Protein AF-A0A519L5D9-F1 (afdb_monomer_lite)

Sequence (107 aa):
MPADHPLDRPVWNALNSRQAGLAIREGGVVRFDPACATFAAAGPDARPRDWATLAKATGRVALFEADAVVPDGLVEVDRIDCLQMTATEIRAGGRSVAFEALTDADG

Foldseek 3Di:
DPPPDCQQQVQVNCCVPPNVVQWDFFFQKIDGQLVVDQEIDGDPRDDLVSVVVCCVVRNHHDYDHNDDDQRPPDDDPDDDDDDDDDCPDDDDPPDDDDDDDDDPVND

Radius of gyration: 17.53 Å; chains: 1; bounding box: 35×44×40 Å

Structure (mmCIF, N/CA/C/O backbone):
data_AF-A0A519L5D9-F1
#
_entry.id   AF-A0A519L5D9-F1
#
loop_
_atom_site.group_PDB
_atom_site.id
_atom_site.type_symbol
_atom_site.label_atom_id
_atom_site.label_alt_id
_atom_site.label_comp_id
_atom_site.label_asym_id
_atom_site.label_entity_id
_atom_site.label_seq_id
_atom_site.pdbx_PDB_ins_code
_atom_site.Cartn_x
_atom_site.Cartn_y
_atom_site.Cartn_z
_atom_site.occupancy
_atom_site.B_iso_or_equiv
_atom_site.auth_seq_id
_atom_site.auth_comp_id
_atom_site.auth_asym_id
_atom_site.auth_atom_id
_atom_site.pdbx_PDB_model_num
ATOM 1 N N . MET A 1 1 ? 9.567 14.233 4.030 1.00 43.41 1 MET A N 1
ATOM 2 C CA . MET A 1 1 ? 9.721 14.829 2.685 1.00 43.41 1 MET A CA 1
ATOM 3 C C . MET A 1 1 ? 8.473 14.466 1.890 1.00 43.41 1 MET A C 1
ATOM 5 O O . MET A 1 1 ? 7.915 13.416 2.200 1.00 43.41 1 MET A O 1
ATOM 9 N N . PRO A 1 2 ? 7.960 15.288 0.956 1.00 49.97 2 PRO A N 1
ATOM 10 C CA . PRO A 1 2 ? 6.972 14.766 0.017 1.00 49.97 2 PRO A CA 1
ATOM 11 C C . PRO A 1 2 ? 7.600 13.590 -0.747 1.00 49.97 2 PRO A C 1
ATOM 13 O O . PRO A 1 2 ? 8.817 13.530 -0.884 1.00 49.97 2 PRO A O 1
ATOM 16 N N . ALA A 1 3 ? 6.786 12.628 -1.175 1.00 60.50 3 ALA A N 1
ATOM 17 C CA . ALA A 1 3 ? 7.258 11.527 -2.007 1.00 60.50 3 ALA A CA 1
ATOM 18 C C . ALA A 1 3 ? 7.744 12.097 -3.346 1.00 60.50 3 ALA A C 1
ATOM 20 O O . ALA A 1 3 ? 6.922 12.530 -4.158 1.00 60.50 3 ALA A O 1
ATOM 21 N N . ASP A 1 4 ? 9.059 12.143 -3.544 1.00 79.38 4 ASP A N 1
ATOM 22 C CA . ASP A 1 4 ? 9.674 12.748 -4.726 1.00 79.38 4 ASP A CA 1
ATOM 23 C C . ASP A 1 4 ? 9.544 11.819 -5.947 1.00 79.38 4 ASP A C 1
ATOM 25 O O . ASP A 1 4 ? 9.505 12.287 -7.088 1.00 79.38 4 ASP A O 1
ATOM 29 N N . HIS A 1 5 ? 9.396 10.505 -5.727 1.00 88.81 5 HIS A N 1
ATOM 30 C CA . HIS A 1 5 ? 9.215 9.504 -6.774 1.00 88.81 5 HIS A CA 1
ATOM 31 C C . HIS A 1 5 ? 7.922 8.675 -6.586 1.00 88.81 5 HIS A C 1
ATOM 33 O O . HIS A 1 5 ? 7.584 8.280 -5.468 1.00 88.81 5 HIS A O 1
ATOM 39 N N . PRO A 1 6 ? 7.194 8.294 -7.663 1.00 91.12 6 PRO A N 1
ATOM 40 C CA . PRO A 1 6 ? 5.986 7.466 -7.545 1.00 91.12 6 PRO A CA 1
ATOM 41 C C . PRO A 1 6 ? 6.189 6.112 -6.845 1.00 91.12 6 PRO A C 1
ATOM 43 O O . PRO A 1 6 ? 5.241 5.539 -6.308 1.00 91.12 6 PRO A O 1
ATOM 46 N N . LEU A 1 7 ? 7.415 5.591 -6.845 1.00 93.50 7 LEU A N 1
ATOM 47 C CA . LEU A 1 7 ? 7.755 4.356 -6.134 1.00 93.50 7 LEU A CA 1
ATOM 48 C C . LEU A 1 7 ? 8.107 4.567 -4.654 1.00 93.50 7 LEU A C 1
ATOM 50 O O . LEU A 1 7 ? 8.384 3.591 -3.979 1.00 93.50 7 LEU A O 1
ATOM 54 N N . ASP A 1 8 ? 8.061 5.782 -4.112 1.00 92.75 8 ASP A N 1
ATOM 55 C CA . ASP A 1 8 ? 8.205 5.976 -2.659 1.00 92.75 8 ASP A CA 1
ATOM 56 C C . ASP A 1 8 ? 6.907 5.602 -1.925 1.00 92.75 8 ASP A C 1
ATOM 58 O O . ASP A 1 8 ? 6.920 5.210 -0.758 1.00 92.75 8 ASP A O 1
ATOM 62 N N . ARG A 1 9 ? 5.775 5.690 -2.643 1.00 94.25 9 ARG A N 1
ATOM 63 C CA . ARG A 1 9 ? 4.428 5.312 -2.183 1.00 94.25 9 ARG A CA 1
ATOM 64 C C . ARG A 1 9 ? 3.712 4.451 -3.231 1.00 94.25 9 ARG A C 1
ATOM 66 O O . ARG A 1 9 ? 2.659 4.839 -3.747 1.00 94.25 9 ARG A O 1
ATOM 73 N N . PRO A 1 10 ? 4.277 3.293 -3.604 1.00 95.69 10 PRO A N 1
ATOM 74 C CA . PRO A 1 10 ? 3.830 2.535 -4.767 1.00 95.69 10 PRO A CA 1
ATOM 75 C C . PRO A 1 10 ? 2.399 2.019 -4.597 1.00 95.69 10 PRO A C 1
ATOM 77 O O . PRO A 1 10 ? 1.614 2.096 -5.538 1.00 95.69 10 PRO A O 1
ATOM 80 N N . VAL A 1 11 ? 2.020 1.578 -3.392 1.00 96.88 11 VAL A N 1
ATOM 81 C CA . VAL A 1 11 ? 0.655 1.111 -3.089 1.00 96.88 11 VAL A CA 1
ATOM 82 C C . VAL A 1 11 ? -0.356 2.248 -3.240 1.00 96.88 11 VAL A C 1
ATOM 84 O O . VAL A 1 11 ? -1.368 2.093 -3.926 1.00 96.88 11 VAL A O 1
ATOM 87 N N . TRP A 1 12 ? -0.057 3.416 -2.661 1.00 96.31 12 TRP A N 1
ATOM 88 C CA . TRP A 1 12 ? -0.895 4.609 -2.791 1.00 96.31 12 TRP A CA 1
ATOM 89 C C . TRP A 1 12 ? -1.078 5.006 -4.256 1.00 96.31 12 TRP A C 1
ATOM 91 O O . TRP A 1 12 ? -2.202 5.221 -4.713 1.00 96.31 12 TRP A O 1
ATOM 1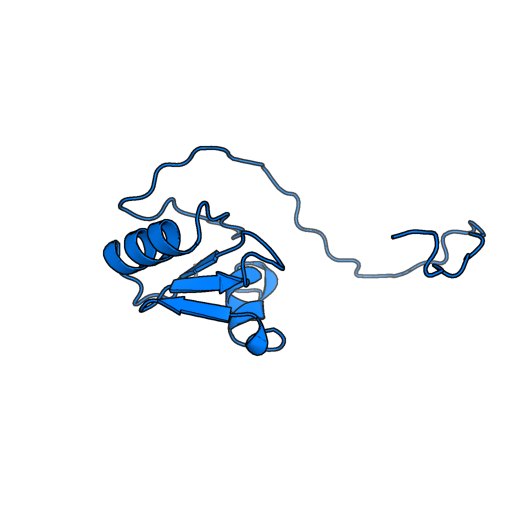01 N N . ASN A 1 13 ? 0.020 5.076 -5.007 1.00 96.31 13 ASN A N 1
ATOM 102 C CA . ASN A 1 13 ? -0.002 5.527 -6.391 1.00 96.31 13 ASN A CA 1
ATOM 103 C C . ASN A 1 13 ? -0.683 4.515 -7.317 1.00 96.31 13 ASN A C 1
ATOM 105 O O . ASN A 1 13 ? -1.428 4.919 -8.207 1.00 96.31 13 ASN A O 1
ATOM 109 N N . ALA A 1 14 ? -0.509 3.212 -7.095 1.00 97.25 14 ALA A N 1
ATOM 110 C CA . ALA A 1 14 ? -1.188 2.169 -7.855 1.00 97.25 14 ALA A CA 1
ATOM 111 C C . ALA A 1 14 ? -2.717 2.234 -7.685 1.00 97.25 14 ALA A C 1
ATOM 113 O O . ALA A 1 14 ? -3.448 2.335 -8.677 1.00 97.25 14 ALA A O 1
ATOM 114 N N . LEU A 1 15 ? -3.191 2.254 -6.434 1.00 97.94 15 LEU A N 1
ATOM 115 C CA . LEU A 1 15 ? -4.617 2.213 -6.082 1.00 97.94 15 LEU A CA 1
ATOM 116 C C . LEU A 1 15 ? -5.359 3.536 -6.315 1.00 97.94 15 LEU A C 1
ATOM 118 O O . LEU A 1 15 ? -6.589 3.569 -6.298 1.00 97.94 15 LEU A O 1
ATOM 122 N N . ASN A 1 16 ? -4.635 4.629 -6.559 1.00 96.81 16 ASN A N 1
ATOM 123 C CA . ASN A 1 16 ? -5.205 5.906 -6.990 1.00 96.81 16 ASN A CA 1
ATOM 124 C C . ASN A 1 16 ? -4.957 6.209 -8.480 1.00 96.81 16 ASN A C 1
ATOM 126 O O . ASN A 1 16 ? -5.294 7.298 -8.936 1.00 96.81 16 ASN A O 1
ATOM 130 N N . SER A 1 17 ? -4.398 5.266 -9.250 1.00 96.56 17 SER A N 1
ATOM 131 C CA . SER A 1 17 ? -4.199 5.415 -10.698 1.00 96.56 17 SER A CA 1
ATOM 132 C C . SER A 1 17 ? -4.609 4.154 -11.475 1.00 96.56 17 SER A C 1
ATOM 134 O O . SER A 1 17 ? -5.777 3.773 -11.471 1.00 96.56 17 SER A O 1
ATOM 136 N N . ARG A 1 18 ? -3.671 3.492 -12.162 1.00 97.19 18 ARG A N 1
ATOM 137 C CA . ARG A 1 18 ? -3.913 2.392 -13.110 1.00 97.19 18 ARG A CA 1
ATOM 138 C C . ARG A 1 18 ? -4.587 1.171 -12.482 1.00 97.19 18 ARG A C 1
ATOM 140 O O . ARG A 1 18 ? -5.222 0.412 -13.201 1.00 97.19 18 ARG A O 1
ATOM 147 N N . GLN A 1 19 ? -4.452 0.980 -11.172 1.00 97.81 19 GLN A N 1
ATOM 148 C CA . GLN A 1 19 ? -5.038 -0.142 -10.435 1.00 97.81 19 GLN A CA 1
ATOM 149 C C . GLN A 1 19 ? -6.169 0.303 -9.496 1.00 97.81 19 GLN A C 1
ATOM 151 O O . GLN A 1 19 ? -6.527 -0.421 -8.573 1.00 97.81 19 GLN A O 1
ATOM 156 N N . ALA A 1 20 ? -6.778 1.470 -9.736 1.00 98.00 20 ALA A N 1
ATOM 157 C CA . ALA A 1 20 ? -7.878 1.972 -8.911 1.00 98.00 20 ALA A CA 1
ATOM 158 C C . ALA A 1 20 ? -9.097 1.033 -8.860 1.00 98.00 20 ALA A C 1
ATOM 160 O O . ALA A 1 20 ? -9.800 1.014 -7.854 1.00 98.00 20 ALA A O 1
ATOM 161 N N . GLY A 1 21 ? -9.318 0.217 -9.898 1.00 97.75 21 GLY A N 1
ATOM 162 C CA . GLY A 1 21 ? -10.377 -0.801 -9.914 1.00 97.75 21 GLY A CA 1
ATOM 163 C C . GLY A 1 21 ? -10.174 -1.951 -8.919 1.00 97.75 21 GLY A C 1
ATOM 164 O O . GLY A 1 21 ? -11.112 -2.696 -8.674 1.00 97.75 21 GLY A O 1
ATOM 165 N N . LEU A 1 22 ? -8.978 -2.084 -8.333 1.00 97.94 22 LEU A N 1
ATOM 166 C CA . LEU A 1 22 ? -8.659 -3.082 -7.306 1.00 97.94 22 LEU A CA 1
ATOM 167 C C . LEU A 1 22 ? -8.755 -2.512 -5.882 1.00 97.94 22 LEU A C 1
ATOM 169 O O . LEU A 1 22 ? -8.404 -3.199 -4.925 1.00 97.94 22 LEU A O 1
ATOM 173 N N . ALA A 1 23 ? -9.149 -1.243 -5.729 1.00 97.88 23 ALA A N 1
ATOM 174 C CA . ALA A 1 23 ? -9.107 -0.548 -4.451 1.00 97.88 23 ALA A CA 1
ATOM 175 C C . ALA A 1 23 ? -10.382 -0.768 -3.625 1.00 97.88 23 ALA A C 1
ATOM 177 O O . ALA A 1 23 ? -11.479 -0.406 -4.047 1.00 97.88 23 ALA A O 1
ATOM 178 N N . ILE A 1 24 ? -10.214 -1.227 -2.387 1.00 97.81 24 ILE A N 1
ATOM 179 C CA . ILE A 1 24 ? -11.194 -1.050 -1.312 1.00 97.81 24 ILE A CA 1
ATOM 180 C C . ILE A 1 24 ? -10.798 0.209 -0.536 1.00 97.81 24 ILE A C 1
ATOM 182 O O . ILE A 1 24 ? -9.626 0.390 -0.195 1.00 97.81 24 ILE A O 1
ATOM 186 N N . ARG A 1 25 ? -11.765 1.093 -0.272 1.00 97.19 25 ARG A N 1
ATOM 187 C CA . ARG A 1 25 ? -11.542 2.401 0.362 1.00 97.19 25 ARG A CA 1
ATOM 188 C C . ARG A 1 25 ? -12.337 2.514 1.654 1.0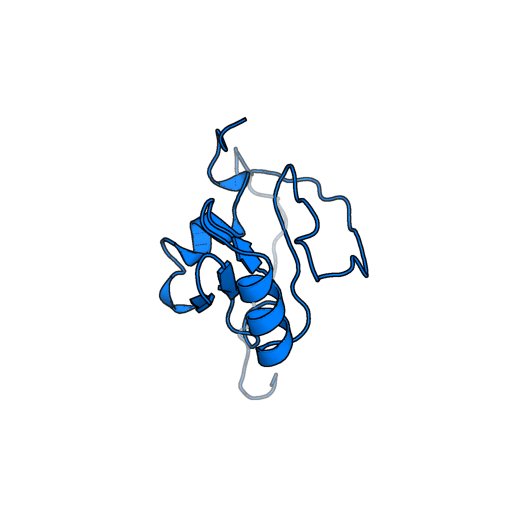0 97.19 25 ARG A C 1
ATOM 190 O O . ARG A 1 25 ? -13.514 2.176 1.672 1.00 97.19 25 ARG A O 1
ATOM 197 N N . GLU A 1 26 ? -11.703 3.041 2.691 1.00 96.81 26 GLU A N 1
ATOM 198 C CA . GLU A 1 26 ? -12.327 3.369 3.974 1.00 96.81 26 GLU A CA 1
ATOM 199 C C . GLU A 1 26 ? -11.758 4.708 4.442 1.00 96.81 26 GLU A C 1
ATOM 201 O O . GLU A 1 26 ? -10.572 4.807 4.755 1.00 96.81 26 GLU A O 1
ATOM 206 N N . GLY A 1 27 ? -12.574 5.765 4.436 1.00 95.06 27 GLY A N 1
ATOM 207 C CA . GLY A 1 27 ? -12.097 7.122 4.718 1.00 95.06 27 GLY A CA 1
ATOM 208 C C . GLY A 1 27 ? -10.878 7.503 3.865 1.00 95.06 27 GLY A C 1
ATOM 209 O O . GLY A 1 27 ? -10.926 7.431 2.637 1.00 95.06 27 GLY A O 1
ATOM 210 N N . GLY A 1 28 ? -9.785 7.908 4.520 1.00 95.50 28 GLY A N 1
ATOM 211 C CA . GLY A 1 28 ? -8.517 8.231 3.852 1.00 95.50 28 GLY A CA 1
ATOM 212 C C . GLY A 1 28 ? -7.611 7.027 3.552 1.00 95.50 28 GLY A C 1
ATOM 213 O O . GLY A 1 28 ? -6.507 7.224 3.047 1.00 95.50 28 GLY A O 1
ATOM 214 N N . VAL A 1 29 ? -8.031 5.798 3.868 1.00 96.94 29 VAL A N 1
ATOM 215 C CA . VAL A 1 29 ? -7.246 4.567 3.687 1.00 96.94 29 VAL A CA 1
ATOM 216 C C . VAL A 1 29 ? -7.697 3.828 2.430 1.00 96.94 29 VAL A C 1
ATOM 218 O O . VAL A 1 29 ? -8.889 3.717 2.138 1.00 96.94 29 VAL A O 1
ATOM 221 N N . VAL A 1 30 ? -6.732 3.295 1.686 1.00 97.56 30 VAL A N 1
ATOM 222 C CA . VAL A 1 30 ? -6.946 2.438 0.518 1.00 97.56 30 VAL A CA 1
ATOM 223 C C . VAL A 1 30 ? -6.205 1.119 0.700 1.00 97.56 30 VAL A C 1
ATOM 225 O O . VAL A 1 30 ? -5.104 1.091 1.245 1.00 97.56 30 VAL A O 1
ATOM 228 N N . ARG A 1 31 ? -6.777 0.019 0.215 1.00 97.75 31 ARG A N 1
ATOM 229 C CA . ARG A 1 31 ? -6.107 -1.288 0.143 1.00 97.75 31 ARG A CA 1
ATOM 230 C C . ARG A 1 31 ? -6.455 -2.024 -1.137 1.00 97.75 31 ARG A C 1
ATOM 232 O O . ARG A 1 31 ? -7.492 -1.750 -1.736 1.00 97.75 31 ARG A O 1
ATOM 239 N N . PHE A 1 32 ? -5.629 -2.990 -1.511 1.00 98.38 32 PHE A N 1
ATOM 240 C CA . PHE A 1 32 ? -5.992 -3.947 -2.552 1.00 98.38 32 PHE A CA 1
ATOM 241 C C . PHE A 1 32 ? -7.151 -4.845 -2.099 1.00 98.38 32 PHE A C 1
ATOM 243 O O . PHE A 1 32 ? -7.315 -5.136 -0.907 1.00 98.38 32 PHE A O 1
ATOM 250 N N . ASP A 1 33 ? -7.943 -5.323 -3.053 1.00 96.56 33 ASP A N 1
ATOM 251 C CA . ASP A 1 33 ? -8.840 -6.458 -2.845 1.00 96.56 33 ASP A CA 1
ATOM 252 C C . ASP A 1 33 ? -8.059 -7.634 -2.203 1.00 96.56 33 ASP A C 1
ATOM 254 O O . ASP A 1 33 ? -6.959 -7.951 -2.675 1.00 96.56 33 ASP A O 1
ATOM 258 N N . PRO A 1 34 ? -8.561 -8.260 -1.113 1.00 96.38 34 PRO A N 1
ATOM 259 C CA . PRO A 1 34 ? -7.868 -9.365 -0.449 1.00 96.38 34 PRO A CA 1
ATOM 260 C C . PRO A 1 34 ? -7.594 -10.572 -1.346 1.00 96.38 34 PRO A C 1
ATOM 262 O O . PRO A 1 34 ? -6.676 -11.330 -1.043 1.00 96.38 34 PRO A O 1
ATOM 265 N N . ALA A 1 35 ? -8.343 -10.741 -2.439 1.00 95.56 35 ALA A N 1
ATOM 266 C CA . ALA A 1 35 ? -8.077 -11.764 -3.443 1.00 95.56 35 ALA A CA 1
ATOM 267 C C . ALA A 1 35 ? -6.829 -11.461 -4.294 1.00 95.56 35 ALA A C 1
ATOM 269 O O . ALA A 1 35 ? -6.290 -12.366 -4.924 1.00 95.56 35 ALA A O 1
ATOM 270 N N . CYS A 1 36 ? -6.358 -10.210 -4.323 1.00 95.56 36 CYS A N 1
ATOM 271 C CA . CYS A 1 36 ? -5.182 -9.798 -5.088 1.00 95.56 36 CYS A CA 1
ATOM 272 C C . CYS A 1 36 ? -3.937 -9.621 -4.212 1.00 95.56 36 CYS A C 1
ATOM 274 O O . CYS A 1 36 ? -2.870 -10.121 -4.561 1.00 95.56 36 CYS A O 1
ATOM 276 N N . ALA A 1 37 ? -4.043 -8.868 -3.109 1.00 96.00 37 ALA A N 1
ATOM 277 C CA . ALA A 1 37 ? -2.907 -8.570 -2.235 1.00 96.00 37 ALA A CA 1
ATOM 278 C C . ALA A 1 37 ? -3.330 -8.062 -0.842 1.00 96.00 37 ALA A C 1
ATOM 280 O O . ALA A 1 37 ? -4.452 -7.606 -0.625 1.00 96.00 37 ALA A O 1
ATOM 281 N N . THR A 1 38 ? -2.388 -8.078 0.106 1.00 96.12 38 THR A N 1
ATOM 282 C CA . THR A 1 38 ? -2.566 -7.559 1.478 1.00 96.12 38 THR A CA 1
ATOM 283 C C . THR A 1 38 ? -2.186 -6.083 1.631 1.00 96.12 38 THR A C 1
ATOM 285 O O . THR A 1 38 ? -2.315 -5.526 2.721 1.00 96.12 38 THR A O 1
ATOM 288 N N . PHE A 1 39 ? -1.698 -5.433 0.572 1.00 97.62 39 PHE A N 1
ATOM 289 C CA . PHE A 1 39 ? -1.126 -4.094 0.675 1.00 97.62 39 PHE A CA 1
ATOM 290 C C . PHE A 1 39 ? -2.174 -2.995 0.886 1.00 97.62 39 PHE A C 1
ATOM 292 O O . PHE A 1 39 ? -3.233 -2.991 0.251 1.00 97.62 39 PHE A O 1
ATOM 299 N N . ALA A 1 40 ? -1.834 -2.029 1.738 1.00 97.44 40 ALA A N 1
ATOM 300 C CA . ALA A 1 40 ? -2.632 -0.843 2.018 1.00 97.44 40 ALA A CA 1
ATOM 301 C C . ALA A 1 40 ? -1.762 0.419 2.122 1.00 97.44 40 ALA A C 1
ATOM 303 O O . ALA A 1 40 ? -0.561 0.345 2.374 1.00 97.44 40 ALA A O 1
ATOM 304 N N . ALA A 1 41 ? -2.384 1.578 1.920 1.00 96.62 41 ALA A N 1
ATOM 305 C CA . ALA A 1 41 ? -1.770 2.894 2.045 1.00 96.62 41 ALA A CA 1
ATOM 306 C C . ALA A 1 41 ? -2.809 3.933 2.494 1.00 96.62 41 ALA A C 1
ATOM 308 O O . ALA A 1 41 ? -4.015 3.710 2.393 1.00 96.62 41 ALA A O 1
ATOM 309 N N . ALA A 1 42 ? -2.350 5.093 2.957 1.00 95.19 42 ALA A N 1
ATOM 310 C CA . ALA A 1 42 ? -3.219 6.156 3.461 1.00 95.19 42 ALA A CA 1
ATOM 311 C C . ALA A 1 42 ? -2.901 7.528 2.869 1.00 95.19 42 ALA A C 1
ATOM 313 O O . ALA A 1 42 ? -1.749 7.868 2.616 1.00 95.19 42 ALA A O 1
ATOM 314 N N . GLY A 1 43 ? -3.927 8.348 2.683 1.00 92.69 43 GLY A N 1
ATOM 315 C CA . GLY A 1 43 ? -3.772 9.759 2.360 1.00 92.69 43 GLY A CA 1
ATOM 316 C C . GLY A 1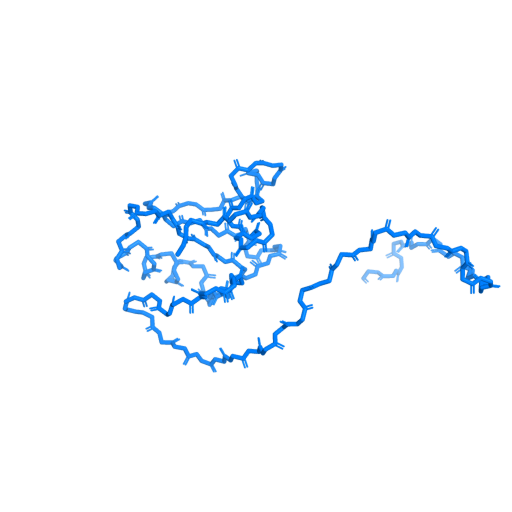 43 ? -3.468 10.585 3.611 1.00 92.69 43 GLY A C 1
ATOM 317 O O . GLY A 1 43 ? -3.599 10.080 4.726 1.00 92.69 43 GLY A O 1
ATOM 318 N N . PRO A 1 44 ? -3.123 11.872 3.445 1.00 89.25 44 PRO A N 1
ATOM 319 C CA . PRO A 1 44 ? -2.907 12.785 4.571 1.00 89.25 44 PRO A CA 1
ATOM 320 C C . PRO A 1 44 ? -4.142 12.926 5.479 1.00 89.25 44 PRO A C 1
ATOM 322 O O . PRO A 1 44 ? -3.997 13.191 6.666 1.00 89.25 44 PRO A O 1
ATOM 325 N N . ASP A 1 45 ? -5.342 12.695 4.942 1.00 89.75 45 ASP A N 1
ATOM 326 C CA . ASP A 1 45 ? -6.608 12.815 5.675 1.00 89.75 45 ASP A CA 1
ATOM 327 C C . ASP A 1 45 ? -7.049 11.510 6.366 1.00 89.75 45 ASP A C 1
ATOM 329 O O . ASP A 1 45 ? -8.155 11.431 6.910 1.00 89.75 45 ASP A O 1
ATOM 333 N N . ALA A 1 46 ? -6.227 10.455 6.323 1.00 93.69 46 ALA A N 1
ATOM 334 C CA . ALA A 1 46 ? -6.554 9.184 6.955 1.00 93.69 46 ALA A CA 1
ATOM 335 C C . ALA A 1 46 ? -6.558 9.304 8.478 1.00 93.69 46 ALA A C 1
ATOM 337 O O . ALA A 1 46 ? -5.629 9.827 9.092 1.00 93.69 46 ALA A O 1
ATOM 338 N N . ARG A 1 47 ? -7.597 8.754 9.104 1.00 95.00 47 ARG A N 1
ATOM 339 C CA . ARG A 1 47 ? -7.733 8.747 10.563 1.00 95.00 47 ARG A CA 1
ATOM 340 C C . ARG A 1 47 ? -7.440 7.357 11.122 1.00 95.00 47 ARG A C 1
ATOM 342 O O . ARG A 1 47 ? -7.724 6.365 10.450 1.00 95.00 47 ARG A O 1
ATOM 349 N N . PRO A 1 48 ? -7.023 7.248 12.395 1.00 94.50 48 PRO A N 1
ATOM 350 C CA . PRO A 1 48 ? -6.788 5.954 13.049 1.00 94.50 48 PRO A CA 1
ATOM 351 C C . PRO A 1 48 ? -7.972 4.977 12.935 1.00 94.50 48 PRO A C 1
ATOM 353 O O . PRO A 1 48 ? -7.817 3.780 12.699 1.00 94.50 48 PRO A O 1
ATOM 356 N N . ARG A 1 49 ? -9.202 5.499 13.030 1.00 96.25 49 ARG A N 1
ATOM 357 C CA . ARG A 1 49 ? -10.426 4.689 12.919 1.00 96.25 49 ARG A CA 1
ATOM 358 C C . ARG A 1 49 ? -10.640 4.073 11.537 1.00 96.25 49 ARG A C 1
ATOM 360 O O . ARG A 1 49 ? -11.272 3.023 11.447 1.00 96.25 49 ARG A O 1
ATOM 367 N N . ASP A 1 50 ? -10.147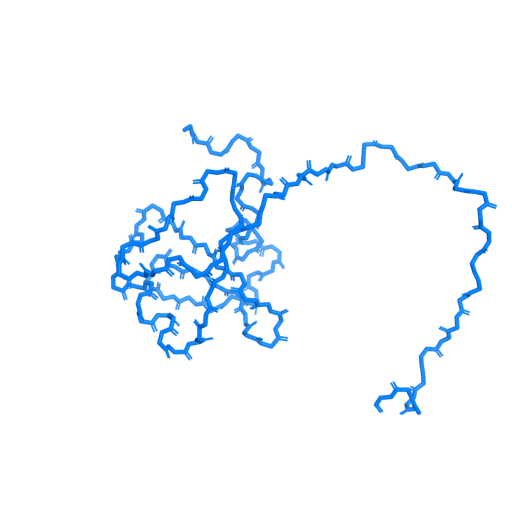 4.729 10.489 1.00 96.44 50 ASP A N 1
ATOM 368 C CA . ASP A 1 50 ? -10.321 4.281 9.111 1.00 96.44 50 ASP A CA 1
ATOM 369 C C . ASP A 1 50 ? -9.478 3.001 8.901 1.00 96.44 50 ASP A C 1
ATOM 371 O O . ASP A 1 50 ? -9.981 1.987 8.420 1.00 96.44 50 ASP A O 1
ATOM 375 N N . TRP A 1 51 ? -8.243 2.985 9.422 1.00 95.94 51 TRP A N 1
ATOM 376 C CA . TRP A 1 51 ? -7.373 1.801 9.459 1.00 95.94 51 TRP A CA 1
ATOM 377 C C . TRP A 1 51 ? -7.977 0.636 10.242 1.00 95.94 51 TRP A C 1
ATOM 379 O O . TRP A 1 51 ? -8.026 -0.488 9.743 1.00 95.94 51 TRP A O 1
ATOM 389 N N . ALA A 1 52 ? -8.462 0.894 11.459 1.00 94.56 52 ALA A N 1
ATOM 390 C CA . ALA A 1 52 ? -9.050 -0.148 12.297 1.00 94.56 52 ALA A CA 1
ATOM 391 C C . ALA A 1 52 ? -10.310 -0.761 11.663 1.00 94.56 52 ALA A C 1
ATOM 393 O O . ALA A 1 52 ? -10.520 -1.970 11.752 1.00 94.56 52 ALA A O 1
ATOM 394 N N . THR A 1 53 ? -11.149 0.058 11.024 1.00 95.50 53 THR A N 1
ATOM 395 C CA . THR A 1 53 ? -12.362 -0.403 10.328 1.00 95.50 53 THR A CA 1
ATOM 396 C C . THR A 1 53 ? -11.996 -1.278 9.136 1.00 95.50 53 THR A C 1
ATOM 398 O O . THR A 1 53 ? -12.488 -2.401 9.013 1.00 95.50 53 THR A O 1
ATOM 401 N N . LEU A 1 54 ? -11.052 -0.813 8.320 1.00 95.69 54 LEU A N 1
ATOM 402 C CA . LEU A 1 54 ? -10.573 -1.527 7.146 1.00 95.69 54 LEU A CA 1
ATOM 403 C C . LEU A 1 54 ? -9.910 -2.863 7.511 1.00 95.69 54 LEU A C 1
ATOM 405 O O . LEU A 1 54 ? -10.245 -3.891 6.924 1.00 95.69 54 LEU A O 1
ATOM 409 N N . ALA A 1 55 ? -9.034 -2.887 8.518 1.00 94.25 55 ALA A N 1
ATOM 410 C CA . ALA A 1 55 ? -8.370 -4.109 8.971 1.00 94.25 55 ALA A CA 1
ATOM 411 C C . ALA A 1 55 ? -9.353 -5.121 9.589 1.00 94.25 55 ALA A C 1
ATOM 413 O O . ALA A 1 55 ? -9.228 -6.323 9.369 1.00 94.25 55 ALA A O 1
ATOM 414 N N . LYS A 1 56 ? -10.381 -4.659 10.314 1.00 94.81 56 LYS A N 1
ATOM 415 C CA . LYS A 1 56 ? -11.445 -5.544 10.823 1.00 94.81 56 LYS A CA 1
ATOM 416 C C . LYS A 1 56 ? -12.242 -6.192 9.694 1.00 94.81 56 LYS A C 1
ATOM 418 O O . LYS A 1 56 ? -12.577 -7.366 9.796 1.00 94.81 56 LYS A O 1
ATOM 423 N N . ALA A 1 57 ? -12.542 -5.438 8.638 1.00 95.19 57 ALA A N 1
ATOM 424 C CA . ALA A 1 57 ? -13.321 -5.934 7.509 1.00 95.19 57 ALA A CA 1
ATOM 425 C C . ALA A 1 57 ? -12.519 -6.852 6.576 1.00 95.19 57 ALA A C 1
ATOM 427 O O . ALA A 1 57 ? -13.093 -7.729 5.937 1.00 95.19 57 ALA A O 1
ATOM 428 N N . THR A 1 58 ? -11.206 -6.639 6.467 1.00 95.31 58 THR A N 1
ATOM 429 C CA . THR A 1 58 ? -10.402 -7.228 5.383 1.00 95.31 58 THR A CA 1
ATOM 430 C C . THR A 1 58 ? -9.173 -8.009 5.846 1.00 95.31 58 THR A C 1
ATOM 432 O O . THR A 1 58 ? -8.441 -8.564 5.026 1.00 95.31 58 THR A O 1
ATOM 435 N N . GLY A 1 59 ? -8.952 -8.086 7.158 1.00 93.88 59 GLY A N 1
ATOM 436 C CA . GLY A 1 59 ? -7.833 -8.789 7.767 1.00 93.88 59 GLY A CA 1
ATOM 437 C C . GLY A 1 59 ? -6.554 -7.955 7.821 1.00 93.88 59 GLY A C 1
ATOM 438 O O . GLY A 1 59 ? -6.574 -6.724 7.831 1.00 93.88 59 GLY A O 1
ATOM 439 N N . ARG A 1 60 ? -5.416 -8.653 7.907 1.00 94.50 60 ARG A N 1
ATOM 440 C CA . ARG A 1 60 ? -4.095 -8.022 8.021 1.00 94.50 60 ARG A CA 1
ATOM 441 C C . ARG A 1 60 ? -3.800 -7.156 6.799 1.00 94.50 60 ARG A C 1
ATOM 443 O O . ARG A 1 60 ? -4.160 -7.504 5.675 1.00 94.50 60 ARG A O 1
ATOM 450 N N . VAL A 1 61 ? -3.086 -6.064 7.044 1.00 95.62 61 VAL A N 1
ATOM 451 C CA . VAL A 1 61 ? -2.594 -5.158 6.010 1.00 95.62 61 VAL A CA 1
ATOM 452 C C . VAL A 1 61 ? -1.075 -5.093 6.058 1.00 95.62 61 VAL A C 1
ATOM 454 O O . VAL A 1 61 ? -0.488 -5.141 7.137 1.00 95.62 61 VAL A O 1
ATOM 457 N N . ALA A 1 62 ? -0.453 -4.987 4.890 1.00 96.44 62 ALA A N 1
ATOM 458 C CA . ALA A 1 62 ? 0.972 -4.732 4.745 1.00 96.44 62 ALA A CA 1
ATOM 459 C C . ALA A 1 62 ? 1.180 -3.312 4.209 1.00 96.44 62 ALA A C 1
ATOM 461 O O . ALA A 1 62 ? 0.511 -2.898 3.260 1.00 96.44 62 ALA A O 1
ATOM 462 N N . LEU A 1 63 ? 2.105 -2.570 4.812 1.00 95.81 63 LEU A N 1
ATOM 463 C CA . LEU A 1 63 ? 2.519 -1.260 4.323 1.00 95.81 63 LEU A CA 1
ATOM 464 C C . LEU A 1 63 ? 3.820 -1.437 3.542 1.00 95.81 63 LEU A C 1
ATOM 466 O O . LEU A 1 63 ? 4.727 -2.130 3.995 1.00 95.81 63 LEU A O 1
ATOM 470 N N . PHE A 1 64 ? 3.896 -0.817 2.368 1.00 94.88 64 PHE A N 1
ATOM 471 C CA . PHE A 1 64 ? 5.087 -0.829 1.524 1.00 94.88 64 PHE A CA 1
ATOM 472 C C . PHE A 1 64 ? 5.338 0.594 1.028 1.00 94.88 64 PHE A C 1
ATOM 474 O O . PHE A 1 64 ? 4.811 1.012 -0.005 1.00 94.88 64 PHE A O 1
ATOM 481 N N . GLU A 1 65 ? 6.069 1.356 1.839 1.00 90.62 65 GLU A N 1
ATOM 482 C CA . GLU A 1 65 ? 6.441 2.755 1.613 1.00 90.62 65 GLU A CA 1
ATOM 483 C C . GLU A 1 65 ? 7.877 2.970 2.115 1.00 90.62 65 GLU A C 1
ATOM 485 O O . GLU A 1 65 ? 8.316 2.257 3.020 1.00 90.62 65 GLU A O 1
ATOM 490 N N . ALA A 1 66 ? 8.598 3.942 1.546 1.00 87.25 66 ALA A N 1
ATOM 491 C CA . ALA A 1 66 ? 9.990 4.224 1.920 1.00 87.25 66 ALA A CA 1
ATOM 492 C C . ALA A 1 66 ? 10.149 4.548 3.420 1.00 87.25 66 ALA A C 1
ATOM 494 O O . ALA A 1 66 ? 11.052 4.031 4.070 1.00 87.25 66 ALA A O 1
ATOM 495 N N . ASP A 1 67 ? 9.217 5.333 3.969 1.00 83.31 67 ASP A N 1
ATOM 496 C CA . ASP A 1 67 ? 9.169 5.740 5.378 1.00 83.31 67 ASP A CA 1
ATOM 497 C C . ASP A 1 67 ? 7.845 5.291 6.025 1.00 83.31 67 ASP A C 1
ATOM 499 O O . ASP A 1 67 ? 7.050 6.101 6.509 1.00 83.31 67 ASP A O 1
ATOM 503 N N . ALA A 1 68 ? 7.553 3.987 5.979 1.00 85.81 68 ALA A N 1
ATOM 504 C CA . ALA A 1 68 ? 6.309 3.456 6.531 1.00 85.81 68 ALA A CA 1
ATOM 505 C C . ALA A 1 68 ? 6.236 3.634 8.060 1.00 85.81 68 ALA A C 1
ATOM 507 O O . ALA A 1 68 ? 7.104 3.176 8.805 1.00 85.81 68 ALA A O 1
ATOM 508 N N . VAL A 1 69 ? 5.146 4.247 8.530 1.00 89.12 69 VAL A N 1
ATOM 509 C CA . VAL A 1 69 ? 4.821 4.392 9.955 1.00 89.12 69 VAL A CA 1
ATOM 510 C C . VAL A 1 69 ? 3.654 3.474 10.292 1.00 89.12 69 VAL A C 1
ATOM 512 O O . VAL A 1 69 ? 2.665 3.433 9.559 1.00 89.12 69 VAL A O 1
ATOM 515 N N . VAL A 1 70 ? 3.759 2.749 11.409 1.00 92.81 70 VAL A N 1
ATOM 516 C CA . VAL A 1 70 ? 2.667 1.906 11.916 1.00 92.81 70 VAL A CA 1
ATOM 517 C C . VAL A 1 70 ? 1.466 2.801 12.239 1.00 92.81 70 VAL A C 1
ATOM 519 O O . VAL A 1 70 ? 1.598 3.686 13.085 1.00 92.81 70 VAL A O 1
ATOM 522 N N . PRO A 1 71 ? 0.302 2.601 11.596 1.00 92.69 71 PRO A N 1
ATOM 523 C CA . PRO A 1 71 ? -0.861 3.429 11.869 1.00 92.69 71 PRO A CA 1
ATOM 524 C C . PRO A 1 71 ? -1.385 3.235 13.292 1.00 92.69 71 PRO A C 1
ATOM 526 O O . PRO A 1 71 ? -1.474 2.107 13.783 1.00 92.69 71 PRO A O 1
ATOM 529 N N . ASP A 1 72 ? -1.813 4.328 13.921 1.00 90.38 72 ASP A N 1
ATOM 530 C CA . ASP A 1 72 ? -2.453 4.297 15.235 1.00 90.38 72 ASP A CA 1
ATOM 531 C C . ASP A 1 72 ? -3.620 3.298 15.275 1.00 90.38 72 ASP A C 1
ATOM 533 O O . ASP A 1 72 ? -4.498 3.283 14.407 1.00 90.38 72 ASP A O 1
ATOM 537 N N . GLY A 1 73 ? -3.657 2.479 16.327 1.00 87.56 73 GLY A N 1
ATOM 538 C CA . GLY A 1 73 ? -4.678 1.446 16.513 1.00 87.56 73 GLY A CA 1
ATOM 539 C C . GLY A 1 73 ? -4.383 0.123 15.801 1.00 87.56 73 GLY A C 1
ATOM 540 O O . GLY A 1 73 ? -5.129 -0.837 16.002 1.00 87.56 73 GLY A O 1
ATOM 541 N N . LEU A 1 74 ? -3.300 0.042 15.024 1.00 93.56 74 LEU A N 1
ATOM 542 C CA . LEU A 1 74 ? -2.722 -1.214 14.556 1.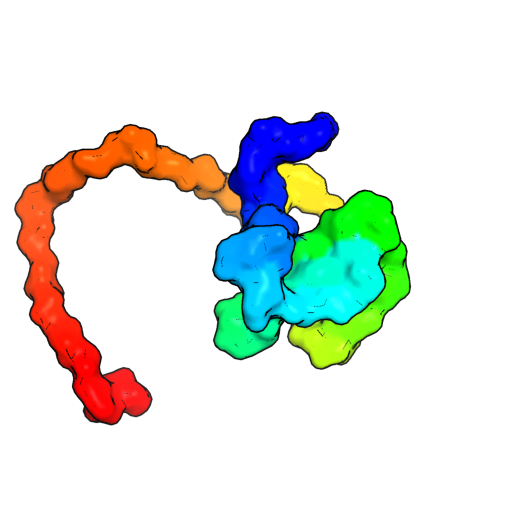00 93.56 74 LEU A CA 1
ATOM 543 C C . LEU A 1 74 ? -1.466 -1.563 15.362 1.00 93.56 74 LEU A C 1
ATOM 545 O O . LEU A 1 74 ? -0.890 -0.731 16.059 1.00 93.56 74 LEU A O 1
ATOM 549 N N . VAL A 1 75 ? -1.055 -2.824 15.269 1.00 94.94 75 VAL A N 1
ATOM 550 C CA . VAL A 1 75 ? 0.195 -3.324 15.844 1.00 94.94 75 VAL A CA 1
ATOM 551 C C . VAL A 1 75 ? 1.028 -3.942 14.731 1.00 94.94 75 VAL A C 1
ATOM 553 O O . VAL A 1 75 ? 0.501 -4.680 13.895 1.00 94.94 75 VAL A O 1
ATOM 556 N N . GLU A 1 76 ? 2.321 -3.629 14.705 1.00 95.81 76 GLU A N 1
ATOM 557 C CA . GLU A 1 76 ? 3.263 -4.289 13.807 1.00 95.81 76 GLU A CA 1
ATOM 558 C C . GLU A 1 76 ? 3.444 -5.742 14.247 1.00 95.81 76 GLU A C 1
ATOM 560 O O . GLU A 1 76 ? 3.766 -6.018 15.402 1.00 95.81 76 GLU A O 1
ATOM 565 N N . VAL A 1 77 ? 3.193 -6.671 13.327 1.00 96.12 77 VAL A N 1
ATOM 566 C CA . VAL A 1 77 ? 3.348 -8.115 13.568 1.00 96.12 77 VAL A CA 1
ATOM 567 C C . VAL A 1 77 ? 4.551 -8.706 12.840 1.00 96.12 77 VAL A C 1
ATOM 569 O O . VAL A 1 77 ? 4.974 -9.802 13.189 1.00 96.12 77 VAL A O 1
ATOM 572 N N . ASP A 1 78 ? 5.066 -8.005 11.828 1.00 95.25 78 ASP A N 1
ATOM 573 C CA . ASP A 1 78 ? 6.228 -8.396 11.034 1.00 95.25 78 ASP A CA 1
ATOM 574 C C . ASP A 1 78 ? 6.811 -7.169 10.310 1.00 95.25 78 ASP A C 1
ATOM 576 O O . ASP A 1 78 ? 6.083 -6.207 10.041 1.00 95.25 78 ASP A O 1
ATOM 580 N N . ARG A 1 79 ? 8.108 -7.212 9.985 1.00 95.00 79 ARG A N 1
ATOM 581 C CA . ARG A 1 79 ? 8.833 -6.174 9.241 1.00 95.00 79 ARG A CA 1
ATOM 582 C C . ARG A 1 79 ? 9.902 -6.812 8.362 1.00 95.00 79 ARG A C 1
ATOM 584 O O . ARG A 1 79 ? 10.740 -7.570 8.840 1.00 95.00 79 ARG A O 1
ATOM 591 N N . ILE A 1 80 ? 9.894 -6.441 7.085 1.00 94.00 80 ILE A N 1
ATOM 592 C CA . ILE A 1 80 ? 10.839 -6.942 6.085 1.00 94.00 80 ILE A CA 1
ATOM 593 C C . ILE A 1 80 ? 11.526 -5.751 5.423 1.00 94.00 80 ILE A C 1
ATOM 595 O O . ILE A 1 80 ? 10.876 -4.956 4.743 1.00 94.00 80 ILE A O 1
ATOM 599 N N . ASP A 1 81 ? 12.844 -5.654 5.585 1.00 93.31 81 ASP A N 1
ATOM 600 C CA . ASP A 1 81 ? 13.646 -4.654 4.884 1.00 93.31 81 ASP A CA 1
ATOM 601 C C . ASP A 1 81 ? 13.731 -5.009 3.398 1.00 93.31 81 ASP A C 1
ATOM 603 O O . ASP A 1 81 ? 14.149 -6.104 3.014 1.00 93.31 81 ASP A O 1
ATOM 607 N N . CYS A 1 82 ? 13.314 -4.073 2.549 1.00 93.06 82 CYS A N 1
ATOM 608 C CA . CYS A 1 82 ? 13.204 -4.290 1.113 1.00 93.06 82 CYS A CA 1
ATOM 609 C C . CYS A 1 82 ? 14.178 -3.393 0.349 1.00 93.06 82 CYS A C 1
ATOM 611 O O . CYS A 1 82 ? 14.283 -2.197 0.617 1.00 93.06 82 CYS A O 1
ATOM 613 N N . LEU A 1 83 ? 14.844 -3.958 -0.660 1.00 94.75 83 LEU A N 1
ATOM 614 C CA . LEU A 1 83 ? 15.609 -3.179 -1.627 1.00 94.75 83 LEU A CA 1
ATOM 615 C C . LEU A 1 83 ? 14.728 -2.880 -2.841 1.00 94.75 83 LEU A C 1
ATOM 617 O O . LEU A 1 83 ? 14.435 -3.766 -3.644 1.00 94.75 83 LEU A O 1
ATOM 621 N N . GLN A 1 84 ? 14.319 -1.622 -2.992 1.00 93.62 84 GLN A N 1
ATOM 622 C CA . GLN A 1 84 ? 13.602 -1.182 -4.183 1.00 93.62 84 GLN A CA 1
ATOM 623 C C . GLN A 1 84 ? 14.578 -0.969 -5.342 1.00 93.62 84 GLN A C 1
ATOM 625 O O . GLN A 1 84 ? 15.496 -0.156 -5.258 1.00 93.62 84 GLN A O 1
ATOM 630 N N . MET A 1 85 ? 14.360 -1.688 -6.442 1.00 94.62 85 MET A N 1
ATOM 631 C CA . MET A 1 85 ? 15.211 -1.636 -7.630 1.00 94.62 85 MET A CA 1
ATOM 632 C C . MET A 1 85 ? 14.398 -1.241 -8.862 1.00 94.62 85 MET A C 1
ATOM 634 O O . MET A 1 85 ? 13.229 -1.598 -8.994 1.00 94.62 85 MET A O 1
ATOM 638 N N . THR A 1 86 ? 15.040 -0.538 -9.793 1.00 93.06 86 THR A N 1
ATOM 639 C CA . THR A 1 86 ? 14.497 -0.272 -11.129 1.00 93.06 86 THR A CA 1
ATOM 640 C C . THR A 1 86 ? 15.448 -0.832 -12.179 1.00 93.06 86 THR A C 1
ATOM 642 O O . THR A 1 86 ? 16.667 -0.710 -12.060 1.00 93.06 86 THR A O 1
ATOM 645 N N . ALA A 1 87 ? 14.897 -1.472 -13.210 1.00 93.06 87 ALA A N 1
ATOM 646 C CA . ALA A 1 87 ? 15.672 -1.896 -14.368 1.00 93.06 87 ALA A CA 1
ATOM 647 C C . ALA A 1 87 ? 15.783 -0.716 -15.342 1.00 93.06 87 ALA A C 1
ATOM 649 O O . ALA A 1 87 ? 14.848 -0.431 -16.087 1.00 93.06 87 ALA A O 1
ATOM 650 N N . THR A 1 88 ? 16.909 -0.007 -15.309 1.00 92.69 88 THR A N 1
ATOM 651 C CA . THR A 1 88 ? 17.168 1.143 -16.194 1.00 92.69 88 THR A CA 1
ATOM 652 C C . THR A 1 88 ? 17.618 0.725 -17.594 1.00 92.69 88 THR A C 1
ATOM 654 O O . THR A 1 88 ? 17.498 1.500 -18.539 1.00 92.69 88 THR A O 1
ATOM 657 N N . GLU A 1 89 ? 18.099 -0.511 -17.739 1.00 92.56 89 GLU A N 1
ATOM 658 C CA . GLU A 1 89 ? 18.501 -1.121 -19.002 1.00 92.56 89 GLU A CA 1
ATOM 659 C C . GLU A 1 89 ? 18.116 -2.609 -18.995 1.00 92.56 89 GLU A C 1
ATOM 661 O O . GLU A 1 89 ? 18.311 -3.302 -17.994 1.00 92.56 89 GLU A O 1
ATOM 666 N N . ILE A 1 90 ? 17.586 -3.116 -20.113 1.00 87.94 90 ILE A N 1
ATOM 667 C CA . ILE A 1 90 ? 17.297 -4.544 -20.301 1.00 87.94 90 ILE A CA 1
ATOM 668 C C . ILE A 1 90 ? 18.299 -5.104 -21.311 1.00 87.94 90 ILE A C 1
ATOM 670 O O . ILE A 1 90 ? 18.330 -4.676 -22.463 1.00 87.94 90 ILE A O 1
ATOM 674 N N . ARG A 1 91 ? 19.102 -6.086 -20.888 1.00 86.75 91 ARG A N 1
ATOM 675 C CA . ARG A 1 91 ? 20.052 -6.807 -21.749 1.00 86.75 91 ARG A CA 1
ATOM 676 C C . ARG A 1 91 ? 19.603 -8.249 -21.942 1.00 86.75 91 ARG A C 1
ATOM 678 O O . ARG A 1 91 ? 19.102 -8.874 -21.010 1.00 86.75 91 ARG A O 1
ATOM 685 N N . ALA A 1 92 ? 19.812 -8.794 -23.139 1.00 84.00 92 ALA A N 1
ATOM 686 C CA . ALA A 1 92 ? 19.527 -10.200 -23.406 1.00 84.00 92 ALA A CA 1
ATOM 687 C C . ALA A 1 92 ? 20.411 -11.090 -22.515 1.00 84.00 92 ALA A C 1
ATOM 689 O O . ALA A 1 92 ? 21.635 -11.061 -22.616 1.00 84.00 92 ALA A O 1
ATOM 690 N N . GLY A 1 93 ? 19.788 -11.889 -21.647 1.00 77.38 93 GLY A N 1
ATOM 691 C CA . GLY A 1 93 ? 20.488 -12.711 -20.653 1.00 77.38 93 GLY A CA 1
ATOM 692 C C . GLY A 1 93 ? 21.152 -13.979 -21.203 1.00 77.38 93 GLY A C 1
ATOM 693 O O . GLY A 1 93 ? 21.592 -14.810 -20.416 1.00 77.38 93 GLY A O 1
ATOM 694 N N . GLY A 1 94 ? 21.166 -14.184 -22.526 1.00 80.25 94 GLY A N 1
ATOM 695 C CA . GLY A 1 94 ? 21.761 -15.350 -23.202 1.00 80.25 94 GLY A CA 1
ATOM 696 C C . GLY A 1 94 ? 21.097 -16.708 -22.917 1.00 80.25 94 GLY A C 1
ATOM 697 O O . GLY A 1 94 ? 21.340 -17.670 -23.641 1.00 80.25 94 GLY A O 1
ATOM 698 N N . ARG A 1 95 ? 20.243 -16.806 -21.893 1.00 80.62 95 ARG A N 1
ATOM 699 C CA . ARG A 1 95 ? 19.528 -18.025 -21.515 1.00 80.62 95 ARG A CA 1
ATOM 700 C C . ARG A 1 95 ? 18.279 -18.202 -22.375 1.00 80.62 95 ARG A C 1
ATOM 702 O O . ARG A 1 95 ? 17.391 -17.355 -22.360 1.00 80.62 95 ARG A O 1
ATOM 709 N N . SER A 1 96 ? 18.197 -19.329 -23.076 1.00 82.62 96 SER A N 1
ATOM 710 C CA . SER A 1 96 ? 16.940 -19.799 -23.657 1.00 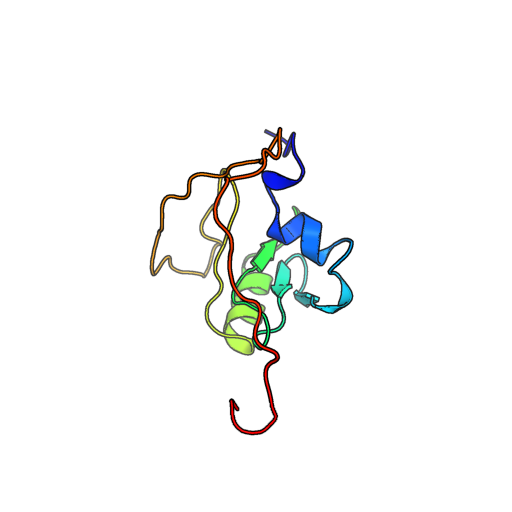82.62 96 SER A CA 1
ATOM 711 C C . SER A 1 96 ? 16.098 -20.444 -22.557 1.00 82.62 96 SER A C 1
ATOM 713 O O . SER A 1 96 ? 16.602 -21.259 -21.780 1.00 82.62 96 SER A O 1
ATOM 715 N N . VAL A 1 97 ? 14.833 -20.044 -22.465 1.00 84.56 97 VAL A N 1
ATOM 716 C CA . VAL A 1 97 ? 13.835 -20.646 -21.579 1.00 84.56 97 VAL A CA 1
ATOM 717 C C . VAL A 1 97 ? 12.723 -21.171 -22.477 1.00 84.56 97 VAL A C 1
ATOM 719 O O . VAL A 1 97 ? 12.219 -20.430 -23.320 1.00 84.56 97 VAL A O 1
ATOM 722 N N . ALA A 1 98 ? 12.382 -22.452 -22.334 1.00 88.69 98 ALA A N 1
ATOM 723 C CA . ALA A 1 98 ? 11.226 -23.016 -23.014 1.00 88.69 98 ALA A CA 1
ATOM 724 C C . ALA A 1 98 ? 9.952 -22.446 -22.375 1.00 88.69 98 ALA A C 1
ATOM 726 O O . ALA A 1 98 ? 9.830 -22.430 -21.151 1.00 88.69 98 ALA A O 1
ATOM 727 N N . PHE A 1 99 ? 9.032 -21.951 -23.200 1.00 86.56 99 PHE A N 1
ATOM 728 C CA . PHE A 1 99 ? 7.710 -21.526 -22.754 1.00 86.56 99 PHE A CA 1
ATOM 729 C C . PHE A 1 99 ? 6.736 -22.678 -22.975 1.00 86.56 99 PHE A C 1
ATOM 731 O O . PHE A 1 99 ? 6.587 -23.147 -24.103 1.00 86.56 99 PHE A O 1
ATOM 738 N N . GLU A 1 100 ? 6.070 -23.108 -21.911 1.00 90.88 100 GLU A N 1
ATOM 739 C CA . GLU A 1 100 ? 4.985 -24.085 -21.964 1.00 90.88 100 GLU A CA 1
ATOM 740 C C . GLU A 1 100 ? 3.671 -23.374 -21.634 1.00 90.88 100 GLU A C 1
ATOM 742 O O . GLU A 1 100 ? 3.621 -22.513 -20.753 1.00 90.88 100 GLU A O 1
ATOM 747 N N . ALA A 1 101 ? 2.619 -23.676 -22.394 1.00 91.31 101 ALA A N 1
ATOM 748 C CA . ALA A 1 101 ? 1.304 -23.096 -22.163 1.00 91.31 101 ALA A CA 1
ATOM 749 C C . ALA A 1 101 ? 0.633 -23.807 -20.984 1.00 91.31 101 ALA A C 1
ATOM 751 O O . ALA A 1 101 ? 0.551 -25.032 -20.983 1.00 91.31 101 ALA A O 1
ATOM 752 N N . LEU A 1 102 ? 0.127 -23.033 -20.021 1.00 91.88 102 LEU A N 1
ATOM 753 C CA . LEU A 1 102 ? -0.723 -23.564 -18.956 1.00 91.88 102 LEU A CA 1
ATOM 754 C C . LEU A 1 102 ? -2.024 -24.107 -19.556 1.00 91.88 102 LEU A C 1
ATOM 756 O O . LEU A 1 102 ? -2.630 -23.464 -20.420 1.00 91.88 102 LEU A O 1
ATOM 760 N N . THR A 1 103 ? -2.441 -25.278 -19.089 1.00 94.12 103 THR A N 1
ATOM 761 C CA . THR A 1 103 ? -3.675 -25.957 -19.487 1.00 94.12 103 THR A CA 1
ATOM 762 C C . THR A 1 103 ? -4.640 -26.062 -18.312 1.00 94.12 103 THR A C 1
ATOM 764 O O . THR A 1 103 ? -4.263 -25.876 -17.158 1.00 94.12 103 THR A O 1
ATOM 767 N N . ASP A 1 104 ? -5.892 -26.425 -18.590 1.00 90.19 104 ASP A N 1
ATOM 768 C CA . ASP A 1 104 ? -6.895 -26.670 -17.546 1.00 90.19 104 ASP A CA 1
ATOM 769 C C . ASP A 1 104 ? -6.489 -27.796 -16.571 1.00 90.19 104 ASP A C 1
ATOM 771 O O . ASP A 1 104 ? -7.045 -27.893 -15.481 1.00 90.19 104 ASP A O 1
ATOM 775 N N . ALA A 1 105 ? -5.527 -28.652 -16.944 1.00 91.94 105 ALA A N 1
ATOM 776 C CA . ALA A 1 105 ? -5.012 -29.717 -16.085 1.00 91.94 105 ALA A CA 1
ATOM 777 C C . ALA A 1 105 ? -4.035 -29.220 -14.999 1.00 91.94 105 ALA A C 1
ATOM 779 O O . ALA A 1 105 ? -3.704 -29.990 -14.099 1.00 91.94 105 ALA A O 1
ATOM 780 N N . ASP A 1 106 ? -3.583 -27.965 -15.079 1.00 89.25 106 ASP A N 1
ATOM 781 C CA . ASP A 1 106 ? -2.582 -27.370 -14.183 1.00 89.25 106 ASP A CA 1
ATOM 782 C C . ASP A 1 106 ? -3.202 -26.544 -13.030 1.00 89.25 106 ASP A C 1
ATOM 784 O O . ASP A 1 106 ? -2.482 -25.830 -12.325 1.00 89.25 106 ASP A O 1
ATOM 788 N N . GLY A 1 107 ? -4.533 -26.602 -12.869 1.00 69.12 107 GLY A N 1
ATOM 789 C CA . GLY A 1 107 ? -5.326 -25.847 -11.883 1.00 69.12 107 GLY A CA 1
ATOM 790 C C . GLY A 1 107 ? -5.677 -26.593 -10.600 1.00 69.12 107 GLY A C 1
ATOM 791 O O . GLY A 1 107 ? -5.753 -27.842 -10.615 1.00 69.12 107 GLY A O 1
#

Secondary structure (DSSP, 8-state):
----STTTSHHHHHHTTTTGGGEEEETTEEEE-TTT--EEEE-TT--HHHHHHHHHHH---EE--TT--PPTT--------------S-----S---------GGG-

pLDDT: mean 91.8, std 8.59, range [43.41, 98.38]